Protein AF-A0A5C0DNY7-F1 (afdb_monomer_lite)

Foldseek 3Di:
DQADLVRHGDVVLLVVLLVLVLVVVCVVPVPDRPQFLAPHPVLSSVLCVLLVSPNVSSVQLVVQLVVQDPDDNRYPVSSVVSLVVVLVVVVVQDDLVCLLVLLVCQVPQDDDPDPSVVSCVVVQQKDKDWDADPVRDIDIGMHGRNSPVPDVSSVVSNCVVCVPD

Radius of gyration: 16.73 Å; chains: 1; bounding box: 46×34×45 Å

Secondary structure (DSSP, 8-state):
--B-TTS-B-HHHHHHHHHHHHHHHTTT-TT--SGGGBS-HHHHHHHHHHTTT-HHHHHHHHHHHHHT-SSSSB-HHHHHHHHHHHHHHHHHHS-TTTHHHHHHHHHHS---SSHHHHHHHHTTSEEEEEEE-TTS-EEEEEEE-TTGGG-HHHHHHHHHH-TT-

pLDDT: mean 95.54, std 3.51, range [77.81, 98.56]

Sequence (165 aa):
MVKTPENEPFSPGLDKVIEILQKRLKKVDPNKSIVDLFESRSSLEMLCLMSGGHARNLLLLMKEALKYTTSLPITDKTLQRSISELRKTYKDTIYANEWKDLANVHYSKEIVNDQLHRGLLFNRCILEYRYLESEGGSKVWYDIHPLIKGITTFQDAYNQLYPDS

Structure (mmCIF, N/CA/C/O backbone):
data_AF-A0A5C0DNY7-F1
#
_entry.id   AF-A0A5C0DNY7-F1
#
loop_
_atom_site.group_PDB
_atom_site.id
_atom_site.type_symbol
_atom_site.label_atom_id
_atom_site.label_alt_id
_atom_site.label_comp_id
_atom_site.label_asym_id
_atom_site.label_entity_id
_atom_site.label_seq_id
_atom_site.pdbx_PDB_ins_code
_atom_site.Cartn_x
_atom_site.Cartn_y
_atom_site.Cartn_z
_atom_site.occupancy
_atom_site.B_iso_or_equiv
_atom_site.auth_seq_id
_atom_site.auth_comp_id
_atom_site.auth_asym_id
_atom_site.auth_atom_id
_atom_site.pdbx_PDB_model_num
ATOM 1 N N . MET A 1 1 ? 7.903 7.687 4.452 1.00 90.31 1 MET A N 1
ATOM 2 C CA . MET A 1 1 ? 7.680 6.310 3.943 1.00 90.31 1 MET A CA 1
ATOM 3 C C . MET A 1 1 ? 7.194 5.421 5.077 1.00 90.31 1 MET A C 1
ATOM 5 O O . MET A 1 1 ? 7.512 5.747 6.205 1.00 90.31 1 MET A O 1
ATOM 9 N N . VAL A 1 2 ? 6.434 4.355 4.80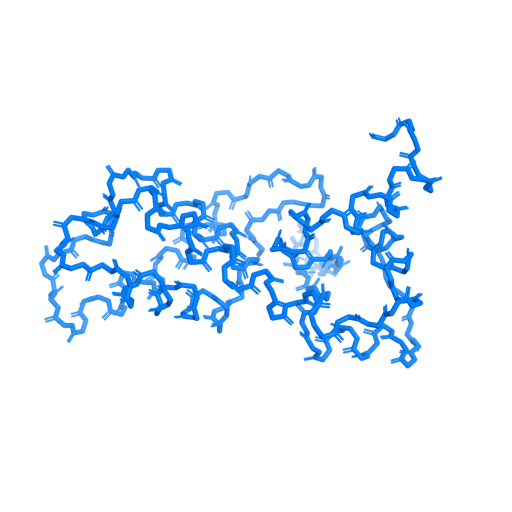9 1.00 94.62 2 VAL A N 1
ATOM 10 C CA . VAL A 1 2 ? 5.995 3.365 5.832 1.00 94.62 2 VAL A CA 1
ATOM 11 C C . VAL A 1 2 ? 6.785 2.055 5.783 1.00 94.62 2 VAL A C 1
ATOM 13 O O . VAL A 1 2 ? 6.556 1.164 6.592 1.00 94.62 2 VAL A O 1
ATOM 16 N N . LYS A 1 3 ? 7.697 1.944 4.819 1.00 94.94 3 LYS A N 1
ATOM 17 C CA . LYS A 1 3 ? 8.599 0.817 4.597 1.00 94.94 3 LYS A CA 1
ATOM 18 C C . LYS A 1 3 ? 9.935 1.326 4.054 1.00 94.94 3 LYS A C 1
ATOM 20 O O . LYS A 1 3 ? 9.960 2.452 3.546 1.00 94.94 3 LYS A O 1
ATOM 25 N N . THR A 1 4 ? 10.989 0.525 4.147 1.00 94.88 4 THR A N 1
ATOM 26 C CA . THR A 1 4 ? 12.312 0.774 3.555 1.00 94.88 4 THR A CA 1
ATOM 27 C C . THR A 1 4 ? 12.386 0.281 2.101 1.00 94.88 4 THR A C 1
ATOM 29 O O . THR A 1 4 ? 11.462 -0.417 1.658 1.00 94.88 4 THR A O 1
ATOM 32 N N . PRO A 1 5 ? 13.436 0.641 1.331 1.00 94.62 5 PRO A N 1
ATOM 33 C CA . PRO A 1 5 ? 13.686 0.051 0.013 1.00 94.62 5 PRO A CA 1
ATOM 34 C C . PRO A 1 5 ? 13.742 -1.481 0.048 1.00 94.62 5 PRO A C 1
ATOM 36 O O . PRO A 1 5 ? 13.235 -2.130 -0.856 1.00 94.62 5 PRO A O 1
ATOM 39 N N . GLU A 1 6 ? 14.214 -2.071 1.143 1.00 94.12 6 GLU A N 1
ATOM 40 C CA . GLU A 1 6 ? 14.277 -3.522 1.371 1.00 94.12 6 GLU A CA 1
ATOM 41 C C . GLU A 1 6 ? 12.896 -4.143 1.651 1.00 94.12 6 GLU A C 1
ATOM 43 O O . GLU A 1 6 ? 12.780 -5.340 1.870 1.00 94.12 6 GLU A O 1
ATOM 48 N N . ASN A 1 7 ? 11.824 -3.344 1.583 1.00 91.75 7 ASN A N 1
ATOM 49 C CA . ASN A 1 7 ? 10.439 -3.697 1.898 1.00 91.75 7 ASN A CA 1
ATOM 50 C C . ASN A 1 7 ? 10.139 -3.941 3.384 1.00 91.75 7 ASN A C 1
ATOM 52 O O . ASN A 1 7 ? 9.012 -4.328 3.701 1.00 91.75 7 ASN A O 1
ATOM 56 N N . GLU A 1 8 ? 11.067 -3.627 4.282 1.00 94.81 8 GLU A N 1
ATOM 57 C CA . GLU A 1 8 ? 10.855 -3.771 5.721 1.00 94.81 8 GLU A CA 1
ATOM 58 C C . GLU A 1 8 ? 9.967 -2.650 6.276 1.00 94.81 8 GLU A C 1
ATOM 60 O O . GLU A 1 8 ? 10.111 -1.496 5.858 1.00 94.81 8 GLU A O 1
ATOM 65 N N . PRO A 1 9 ? 9.040 -2.925 7.212 1.00 95.25 9 PRO A N 1
ATOM 66 C CA . PRO A 1 9 ? 8.253 -1.891 7.876 1.00 95.25 9 PRO A CA 1
ATOM 67 C C . PRO A 1 9 ? 9.127 -0.806 8.522 1.00 95.25 9 PRO A C 1
ATOM 69 O O . PRO A 1 9 ? 10.105 -1.090 9.206 1.00 95.25 9 PRO A O 1
ATOM 72 N N . PHE A 1 10 ? 8.741 0.460 8.351 1.00 95.50 10 PHE A N 1
ATOM 73 C CA . PHE A 1 10 ? 9.448 1.600 8.936 1.00 95.50 10 PHE A CA 1
ATOM 74 C C . PHE A 1 10 ? 8.587 2.283 10.003 1.00 95.50 10 PHE A C 1
ATOM 76 O O . PHE A 1 10 ? 7.745 3.135 9.692 1.00 95.50 10 PHE A O 1
ATOM 83 N N . SER A 1 11 ? 8.812 1.916 11.269 1.00 95.38 11 SER A N 1
ATOM 84 C CA . SER A 1 11 ? 7.980 2.315 12.415 1.00 95.38 11 SER A CA 1
ATOM 85 C C . SER A 1 11 ? 7.752 3.825 12.551 1.00 95.38 11 SER A C 1
ATOM 87 O O . SER A 1 11 ? 6.590 4.214 12.655 1.00 95.38 11 SER A O 1
ATOM 89 N N . PRO A 1 12 ? 8.768 4.713 12.430 1.00 95.06 12 PRO A N 1
ATOM 90 C CA . PRO A 1 12 ? 8.533 6.158 12.548 1.00 95.06 12 PRO A CA 1
ATOM 91 C C . PRO A 1 12 ? 7.536 6.690 11.510 1.00 95.06 12 PRO A C 1
ATOM 93 O O . PRO A 1 12 ? 6.762 7.613 11.767 1.00 95.06 12 PRO A O 1
ATOM 96 N N . GLY A 1 13 ? 7.543 6.098 10.315 1.00 95.06 13 GLY A N 1
ATOM 97 C CA . GLY A 1 13 ? 6.588 6.417 9.267 1.00 95.06 13 GLY A CA 1
ATOM 98 C C . GLY A 1 13 ? 5.193 5.870 9.536 1.00 95.06 13 GLY A C 1
ATOM 99 O O . GLY A 1 13 ? 4.210 6.577 9.306 1.00 95.06 13 GLY A O 1
ATOM 100 N N . LEU A 1 14 ? 5.099 4.635 10.032 1.00 96.69 14 LEU A N 1
ATOM 101 C CA . LEU A 1 14 ? 3.830 4.024 10.427 1.00 96.69 14 LEU A CA 1
ATOM 102 C C . LEU A 1 14 ? 3.149 4.819 11.540 1.00 96.69 14 LEU A C 1
ATOM 104 O O . LEU A 1 14 ? 1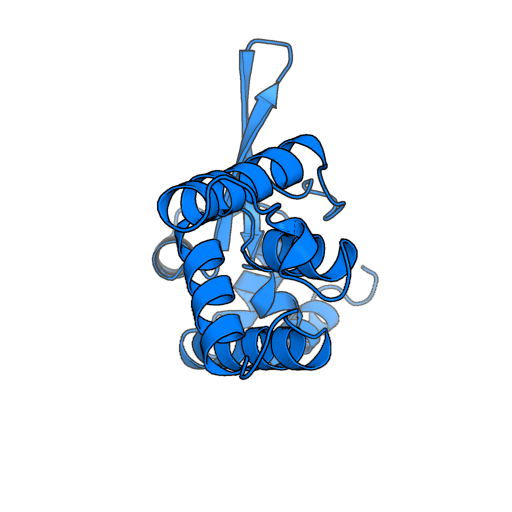.973 5.150 11.398 1.00 96.69 14 LEU A O 1
ATOM 108 N N . ASP A 1 15 ? 3.893 5.226 12.568 1.00 97.06 15 ASP A N 1
ATOM 109 C CA . ASP A 1 15 ? 3.375 6.039 13.670 1.00 97.06 15 ASP A CA 1
ATOM 110 C C . ASP A 1 15 ? 2.755 7.345 13.157 1.00 97.06 15 ASP A C 1
ATOM 112 O O . ASP A 1 15 ? 1.659 7.732 13.567 1.00 97.06 15 ASP A O 1
ATOM 116 N N . LYS A 1 16 ? 3.401 8.001 12.183 1.00 96.94 16 LYS A N 1
ATOM 117 C CA . LYS A 1 16 ? 2.867 9.221 11.557 1.00 96.94 16 LYS A CA 1
ATOM 118 C C . LYS A 1 16 ? 1.604 8.971 10.741 1.00 96.94 16 LYS A C 1
ATOM 120 O O . LYS A 1 16 ? 0.707 9.813 10.731 1.00 96.94 16 LYS A O 1
ATOM 125 N N . VAL A 1 17 ? 1.505 7.832 10.064 1.00 97.31 17 VAL A N 1
ATOM 126 C CA . VAL A 1 17 ? 0.303 7.460 9.306 1.00 97.31 17 VAL A CA 1
ATOM 127 C C . VAL A 1 17 ? -0.853 7.105 10.248 1.00 97.31 17 VAL A C 1
ATOM 129 O O . VAL A 1 17 ? -1.981 7.546 10.018 1.00 97.31 17 VAL A O 1
ATOM 132 N N . ILE A 1 18 ? -0.579 6.404 11.349 1.00 97.88 18 ILE A N 1
ATOM 133 C CA . ILE A 1 18 ? -1.543 6.141 12.426 1.00 97.88 18 ILE A CA 1
ATOM 134 C C . ILE A 1 18 ? -2.024 7.461 13.051 1.00 97.88 18 ILE A C 1
ATOM 136 O O . ILE A 1 18 ? -3.226 7.648 13.259 1.00 97.88 18 ILE A O 1
ATOM 140 N N . GLU A 1 19 ? -1.121 8.424 13.265 1.00 97.69 19 GLU A N 1
ATOM 141 C CA . GLU A 1 19 ? -1.444 9.757 13.790 1.00 97.69 19 GLU A CA 1
ATOM 142 C C . GLU A 1 19 ? -2.486 10.489 12.918 1.00 97.69 19 GLU A C 1
ATOM 144 O O . GLU A 1 19 ? -3.363 11.177 13.447 1.00 97.69 19 GLU A O 1
ATOM 149 N N . ILE A 1 20 ? -2.455 10.315 11.589 1.00 97.44 20 ILE A N 1
ATOM 150 C CA . ILE A 1 20 ? -3.457 10.895 10.674 1.00 97.44 20 ILE A CA 1
ATOM 151 C C . ILE A 1 20 ? -4.856 10.350 10.982 1.00 97.44 20 ILE A C 1
ATOM 153 O O . ILE A 1 20 ? -5.817 11.125 11.063 1.00 97.44 20 ILE A O 1
ATOM 157 N N . LEU A 1 21 ? -4.987 9.032 11.153 1.00 97.50 21 LEU A N 1
ATOM 158 C CA . LEU A 1 21 ? -6.262 8.398 11.488 1.00 97.50 21 LEU A CA 1
ATOM 159 C C . LEU A 1 21 ? -6.730 8.807 12.887 1.00 97.50 21 LEU A C 1
ATOM 161 O O . LEU A 1 21 ? -7.887 9.195 13.049 1.00 97.50 21 LEU A O 1
ATOM 165 N N . GLN A 1 22 ? -5.823 8.834 13.866 1.00 97.88 22 GLN A N 1
ATOM 166 C CA . GLN A 1 22 ? -6.122 9.301 15.220 1.00 97.88 22 GLN A CA 1
ATOM 167 C C . GLN A 1 22 ? -6.636 10.747 15.228 1.00 97.88 22 GLN A C 1
ATOM 169 O O . GLN A 1 22 ? -7.630 11.045 15.891 1.00 97.88 22 GLN A O 1
ATOM 174 N N . LYS A 1 23 ? -6.000 11.658 14.479 1.00 97.00 23 LYS A N 1
ATOM 175 C CA . LYS A 1 23 ? -6.448 13.056 14.357 1.00 97.00 23 LYS A CA 1
ATOM 176 C C . LYS A 1 23 ? -7.827 13.170 13.719 1.00 97.00 23 LYS A C 1
ATOM 178 O O . LYS A 1 23 ? -8.582 14.068 14.079 1.00 97.00 23 LYS A O 1
ATOM 183 N N . ARG A 1 24 ? -8.171 12.286 12.779 1.00 95.31 24 ARG A N 1
ATOM 184 C CA . ARG A 1 24 ? -9.517 12.236 12.191 1.00 95.31 24 ARG A CA 1
ATOM 185 C C . ARG A 1 24 ? -10.550 11.707 13.175 1.00 95.31 24 ARG A C 1
ATOM 187 O O . ARG A 1 24 ? -11.602 12.324 13.292 1.00 95.31 24 ARG A O 1
ATOM 194 N N . LEU A 1 25 ? -10.233 10.635 13.898 1.00 96.25 25 LEU A N 1
ATOM 195 C CA . LEU A 1 25 ? -11.109 10.074 14.923 1.00 96.25 25 LEU A CA 1
ATOM 196 C C . LEU A 1 25 ? -11.420 11.100 16.014 1.00 96.25 25 LEU A C 1
ATOM 198 O O . LEU A 1 25 ? -12.584 11.291 16.339 1.00 96.25 25 LEU A O 1
ATOM 202 N N . LYS A 1 26 ? -10.413 11.850 16.480 1.00 97.12 26 LYS A N 1
ATOM 203 C CA . LYS A 1 26 ? -10.589 12.890 17.509 1.00 97.12 26 LYS A CA 1
ATOM 204 C C . LYS A 1 26 ? -11.568 14.005 17.130 1.00 97.12 26 LYS A C 1
ATOM 206 O O . LYS A 1 26 ? -12.058 14.689 18.019 1.00 97.12 26 LYS A O 1
ATOM 211 N N . LYS A 1 27 ? -11.862 14.204 15.838 1.00 96.25 27 LYS A N 1
ATOM 212 C CA . LYS A 1 27 ? -12.900 15.155 15.394 1.00 96.25 27 LYS A CA 1
ATOM 213 C C . LYS A 1 27 ? -14.324 14.648 15.631 1.00 96.25 27 LYS A C 1
ATOM 215 O O . LYS A 1 27 ? -15.252 15.443 15.574 1.00 96.25 27 LYS A O 1
ATOM 220 N N . VAL A 1 28 ? -14.484 13.342 15.823 1.00 94.19 28 VAL A N 1
ATOM 221 C CA . VAL A 1 28 ? -15.771 12.667 16.025 1.00 94.19 28 VAL A CA 1
ATOM 222 C C . VAL A 1 28 ? -15.904 12.212 17.475 1.00 94.19 28 VAL A C 1
ATOM 224 O O . VAL A 1 28 ? -16.938 12.434 18.091 1.00 94.19 28 VAL A O 1
ATOM 227 N N . ASP A 1 29 ? -14.851 11.607 18.023 1.00 95.62 29 ASP A N 1
ATOM 228 C CA . ASP A 1 29 ? -14.793 11.117 19.396 1.00 95.62 29 ASP A CA 1
ATOM 229 C C . ASP A 1 29 ? -13.383 11.374 19.971 1.00 95.62 29 ASP A C 1
ATOM 231 O O . ASP A 1 29 ? -12.431 10.664 19.624 1.00 95.62 29 ASP A O 1
ATOM 235 N N . PRO A 1 30 ? -13.200 12.420 20.801 1.00 94.56 30 PRO A N 1
ATOM 236 C CA . PRO A 1 30 ? -11.884 12.823 21.297 1.00 94.56 30 PRO A CA 1
ATOM 237 C C . PRO A 1 30 ? -11.278 11.836 22.302 1.00 94.56 30 PRO A C 1
ATOM 239 O O . PRO A 1 30 ? -10.062 11.865 22.501 1.00 94.56 30 PRO A O 1
ATOM 242 N N . ASN A 1 31 ? -12.097 10.967 22.903 1.00 95.75 31 ASN A N 1
ATOM 243 C CA . ASN A 1 31 ? -11.684 10.056 23.969 1.00 95.75 31 ASN A CA 1
ATOM 244 C C . ASN A 1 31 ? -11.278 8.668 23.453 1.00 95.75 31 ASN A C 1
ATOM 246 O O . ASN A 1 31 ? -10.758 7.868 24.227 1.00 95.75 31 ASN A O 1
ATOM 250 N N . LYS A 1 32 ? -11.491 8.371 22.164 1.00 94.81 32 LYS A N 1
ATOM 251 C CA . LYS A 1 32 ? -11.143 7.070 21.577 1.00 94.81 32 LYS A CA 1
ATOM 252 C C . LYS A 1 32 ? -9.743 7.028 20.981 1.00 94.81 32 LYS A C 1
ATOM 254 O O . LYS A 1 32 ? -9.296 7.956 20.294 1.00 94.81 32 LYS A O 1
ATOM 259 N N . SER A 1 33 ? -9.085 5.887 21.170 1.00 96.75 33 SER A N 1
ATOM 260 C CA . SER A 1 33 ? -7.886 5.531 20.422 1.00 96.75 33 SER A CA 1
ATOM 261 C C . SER A 1 33 ? -8.266 4.943 19.069 1.00 96.75 33 SER A C 1
ATOM 263 O O . SER A 1 33 ? -9.232 4.193 18.942 1.00 96.75 33 SER A O 1
ATOM 265 N N . ILE A 1 34 ? -7.479 5.253 18.041 1.00 97.25 34 ILE A N 1
ATOM 266 C CA . ILE A 1 34 ? -7.617 4.612 16.733 1.00 97.25 34 ILE A CA 1
ATOM 267 C C . ILE A 1 34 ? -7.362 3.105 16.812 1.00 97.25 34 ILE A C 1
ATOM 269 O O . ILE A 1 34 ? -7.962 2.360 16.048 1.00 97.25 34 ILE A O 1
ATOM 273 N N . VAL A 1 35 ? -6.519 2.661 17.747 1.00 96.56 35 VAL A N 1
ATOM 274 C CA . VAL A 1 35 ? -6.208 1.239 17.954 1.00 96.56 35 VAL A CA 1
ATOM 275 C C . VAL A 1 35 ? -7.464 0.460 18.350 1.00 96.56 35 VAL A C 1
ATOM 277 O O . VAL A 1 35 ? -7.684 -0.624 17.825 1.00 96.56 35 VAL A O 1
ATOM 280 N N . ASP A 1 36 ? -8.338 1.054 19.168 1.00 95.75 36 ASP A N 1
ATOM 281 C CA . ASP A 1 36 ? -9.565 0.414 19.667 1.00 95.75 36 ASP A CA 1
ATOM 282 C C . ASP A 1 36 ? -10.634 0.232 18.573 1.00 95.75 36 ASP A C 1
ATOM 284 O O . ASP A 1 36 ? -11.643 -0.442 18.778 1.00 95.75 36 ASP A O 1
ATOM 288 N N . LEU A 1 37 ? -10.443 0.847 17.397 1.00 96.62 37 LEU A N 1
ATOM 289 C CA . LEU A 1 37 ? -11.310 0.629 16.240 1.00 96.62 37 LEU A CA 1
ATOM 290 C C . LEU A 1 37 ? -10.967 -0.646 15.469 1.00 96.62 37 LEU A C 1
ATOM 292 O O . LEU A 1 37 ? -11.701 -0.976 14.542 1.00 96.62 37 LEU A O 1
ATOM 296 N N . PHE A 1 38 ? -9.887 -1.344 15.811 1.00 98.06 38 PHE A N 1
ATOM 297 C CA . PHE A 1 38 ? -9.426 -2.548 15.126 1.00 98.06 38 PHE A CA 1
ATOM 298 C C . PHE A 1 38 ? -9.374 -3.727 16.093 1.00 98.06 38 PHE A C 1
ATOM 300 O O . PHE A 1 38 ? -9.135 -3.557 17.283 1.00 98.06 38 PHE A O 1
ATOM 307 N N . GLU A 1 39 ? -9.606 -4.933 15.572 1.00 96.94 39 GLU A N 1
ATOM 308 C CA . GLU A 1 39 ? -9.548 -6.178 16.353 1.00 96.94 39 GLU A CA 1
ATOM 309 C C . GLU A 1 39 ? -8.154 -6.412 16.944 1.00 96.94 39 GLU A C 1
ATOM 311 O O . GLU A 1 39 ? -8.006 -6.947 18.041 1.00 96.94 39 GLU A O 1
ATOM 316 N N . SER A 1 40 ? -7.124 -5.950 16.237 1.00 96.62 40 SER A N 1
ATOM 317 C CA . SER A 1 40 ? -5.739 -6.019 16.671 1.00 96.62 40 SER A CA 1
ATOM 318 C C . SER A 1 40 ? -4.954 -4.791 16.213 1.00 96.62 40 SER A C 1
ATOM 320 O O . SER A 1 40 ? -5.238 -4.180 15.176 1.00 96.62 40 SER A O 1
ATOM 322 N N . ARG A 1 41 ? -3.893 -4.454 16.958 1.00 95.69 41 ARG A N 1
ATOM 323 C CA . ARG A 1 41 ? -2.921 -3.434 16.535 1.00 95.69 41 ARG A CA 1
ATOM 324 C C . ARG A 1 41 ? -2.281 -3.790 15.189 1.00 95.69 41 ARG A C 1
ATOM 326 O O . ARG A 1 41 ? -2.100 -2.907 14.355 1.00 95.69 41 ARG A O 1
ATOM 333 N N . SER A 1 42 ? -2.012 -5.073 14.952 1.00 96.12 42 SER A N 1
ATOM 334 C CA . SER A 1 42 ? -1.485 -5.566 13.677 1.00 96.12 42 SER A CA 1
ATOM 335 C C . SER A 1 42 ? -2.438 -5.306 12.510 1.00 96.12 42 SER A C 1
ATOM 337 O O . SER A 1 42 ? -1.974 -5.017 11.412 1.00 96.12 42 SER A O 1
ATOM 339 N N . SER A 1 43 ? -3.757 -5.326 12.727 1.00 96.88 43 SER A N 1
ATOM 340 C CA . SER A 1 43 ? -4.735 -4.953 11.697 1.00 96.88 43 SER A CA 1
ATOM 341 C C . SER A 1 43 ? -4.661 -3.472 11.317 1.00 96.88 43 SER A C 1
ATOM 343 O O . SER A 1 43 ? -4.665 -3.124 10.133 1.00 96.88 43 SER A O 1
ATOM 345 N N . LEU A 1 44 ? -4.515 -2.582 12.302 1.00 97.75 44 LEU A N 1
ATOM 346 C CA . LEU A 1 44 ? -4.270 -1.161 12.039 1.00 97.75 44 LEU A CA 1
ATOM 347 C C . LEU A 1 44 ? -2.956 -0.957 11.265 1.00 97.75 44 LEU A C 1
ATOM 349 O O . LEU A 1 44 ? -2.933 -0.251 10.255 1.00 97.75 44 LEU A O 1
ATOM 353 N N . GLU A 1 45 ? -1.873 -1.595 11.708 1.00 97.12 45 GLU A N 1
ATOM 354 C CA . GLU A 1 45 ? -0.563 -1.509 11.053 1.00 97.12 45 GLU A CA 1
ATOM 355 C C . GLU A 1 45 ? -0.611 -2.056 9.620 1.00 97.12 45 GLU A C 1
ATOM 357 O O . GLU A 1 45 ? -0.102 -1.409 8.703 1.00 97.12 45 GLU A O 1
ATOM 362 N N . MET A 1 46 ? -1.310 -3.172 9.391 1.00 97.06 46 MET A N 1
ATOM 363 C CA . MET A 1 46 ? -1.549 -3.733 8.061 1.00 97.06 46 MET A CA 1
ATOM 364 C C . MET A 1 46 ? -2.299 -2.743 7.162 1.00 97.06 46 MET A C 1
ATOM 366 O O . MET A 1 46 ? -1.887 -2.522 6.023 1.00 97.06 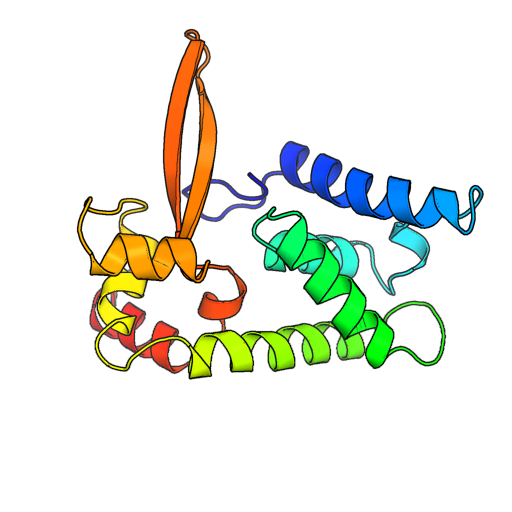46 MET A O 1
ATOM 370 N N . LEU A 1 47 ? -3.359 -2.091 7.652 1.00 97.56 47 LEU A N 1
ATOM 371 C CA . LEU A 1 47 ? -4.067 -1.056 6.890 1.00 97.56 47 LEU A CA 1
ATOM 372 C C . LEU A 1 47 ? -3.129 0.105 6.511 1.00 97.56 47 LEU A C 1
ATOM 374 O O . LEU A 1 47 ? -3.138 0.575 5.368 1.00 97.56 47 LEU A O 1
ATOM 378 N N . CYS A 1 48 ? -2.290 0.555 7.448 1.00 97.69 48 CYS A N 1
ATOM 379 C CA . CYS A 1 48 ? -1.309 1.610 7.207 1.00 97.69 48 CYS A CA 1
ATOM 380 C C . CYS A 1 48 ? -0.243 1.186 6.188 1.00 97.69 48 CYS A C 1
ATOM 382 O O . CYS A 1 48 ? 0.054 1.958 5.272 1.00 97.69 48 CYS A O 1
ATOM 384 N N . LEU A 1 49 ? 0.278 -0.038 6.277 1.00 97.56 49 LEU A N 1
ATOM 385 C CA . LEU A 1 49 ? 1.208 -0.605 5.301 1.00 97.56 49 LEU A CA 1
ATOM 386 C C . LEU A 1 49 ? 0.566 -0.705 3.915 1.00 97.56 49 LEU A C 1
ATOM 388 O O . LEU A 1 49 ? 1.158 -0.257 2.935 1.00 97.56 49 LEU A O 1
ATOM 392 N N . MET A 1 50 ? -0.671 -1.203 3.825 1.00 97.69 50 MET A N 1
ATOM 393 C CA . MET A 1 50 ? -1.395 -1.357 2.558 1.00 97.69 50 MET A CA 1
ATOM 394 C C . MET A 1 50 ? -1.708 -0.028 1.868 1.00 97.69 50 MET A C 1
ATOM 396 O O . MET A 1 50 ? -1.846 0.010 0.646 1.00 97.69 50 MET A O 1
ATOM 400 N N . SER A 1 51 ? -1.750 1.077 2.616 1.00 97.25 51 SER A N 1
ATOM 401 C CA . SER A 1 51 ? -1.880 2.421 2.041 1.00 97.25 51 SER A CA 1
ATOM 402 C C . SER A 1 51 ? -0.631 2.904 1.297 1.00 97.25 51 SER A C 1
ATOM 404 O O . SER A 1 51 ? -0.665 3.954 0.649 1.00 97.25 51 SER A O 1
ATOM 406 N N . GLY A 1 52 ? 0.499 2.208 1.466 1.00 96.75 52 GLY A N 1
ATOM 407 C CA . GLY A 1 52 ? 1.805 2.646 0.988 1.00 96.75 52 GLY A CA 1
ATOM 408 C C . GLY A 1 52 ? 2.295 3.935 1.646 1.00 96.75 52 GLY A C 1
ATOM 409 O O . GLY A 1 52 ? 3.230 4.544 1.142 1.00 96.75 52 GLY A O 1
ATOM 410 N N . GLY A 1 53 ? 1.674 4.370 2.748 1.00 95.69 53 GLY A N 1
ATOM 411 C CA . GLY A 1 53 ? 1.942 5.650 3.403 1.00 95.69 53 GLY A CA 1
ATOM 412 C C . GLY A 1 53 ? 1.288 6.852 2.721 1.00 95.69 53 GLY A C 1
ATOM 413 O O . GLY A 1 53 ? 1.526 7.990 3.122 1.00 95.69 53 GLY A O 1
ATOM 414 N N . HIS A 1 54 ? 0.455 6.627 1.703 1.00 95.00 54 HIS A N 1
ATOM 415 C CA . HIS A 1 54 ? -0.213 7.696 0.978 1.00 95.00 54 HIS A CA 1
ATOM 416 C C . HIS A 1 54 ? -1.548 8.055 1.646 1.00 95.00 54 HIS A C 1
ATOM 418 O O . HIS A 1 54 ? -2.504 7.280 1.603 1.00 95.00 54 HIS A O 1
ATOM 424 N N . ALA A 1 55 ? -1.674 9.277 2.178 1.00 93.81 55 ALA A N 1
ATOM 425 C CA . ALA A 1 55 ? -2.849 9.713 2.947 1.00 93.81 55 ALA A CA 1
ATOM 426 C C . ALA A 1 55 ? -4.194 9.507 2.219 1.00 93.81 55 ALA A C 1
ATOM 428 O O . ALA A 1 55 ? -5.174 9.100 2.833 1.00 93.81 55 ALA A O 1
ATOM 429 N N . ARG A 1 56 ? -4.263 9.730 0.898 1.00 92.81 56 ARG A N 1
ATOM 430 C CA . ARG A 1 56 ? -5.483 9.430 0.119 1.00 92.81 56 ARG A CA 1
ATOM 431 C C . ARG A 1 56 ? -5.844 7.938 0.139 1.00 92.81 56 ARG A C 1
ATOM 433 O O . ARG A 1 56 ? -6.998 7.620 0.397 1.00 92.81 56 ARG A O 1
ATOM 440 N N . ASN A 1 57 ? -4.881 7.044 -0.096 1.00 94.69 57 ASN A N 1
ATOM 441 C CA . ASN A 1 57 ? -5.123 5.599 -0.128 1.00 94.69 57 ASN A CA 1
ATOM 442 C C . ASN A 1 57 ? -5.423 5.059 1.270 1.00 94.69 57 ASN A C 1
ATOM 444 O O . ASN A 1 57 ? -6.294 4.212 1.412 1.00 94.69 57 ASN A O 1
ATOM 448 N N . LEU A 1 58 ? -4.799 5.627 2.307 1.00 97.25 58 LEU A N 1
ATOM 449 C CA . LEU A 1 58 ? -5.112 5.336 3.707 1.00 97.25 58 LEU A CA 1
ATOM 450 C C . LEU A 1 58 ? -6.598 5.555 4.009 1.00 97.25 58 LEU A C 1
ATOM 452 O O . LEU A 1 58 ? -7.260 4.707 4.598 1.00 97.25 58 LEU A O 1
ATOM 456 N N . LEU A 1 59 ? -7.136 6.695 3.580 1.00 95.94 59 LEU A N 1
ATOM 457 C CA . LEU A 1 59 ? -8.531 7.047 3.832 1.00 95.94 59 LEU A CA 1
ATOM 458 C C . LEU A 1 59 ? -9.502 6.260 2.957 1.00 95.94 59 LEU A C 1
ATOM 460 O O . LEU A 1 59 ? -10.613 5.988 3.401 1.00 95.94 59 LEU A O 1
ATOM 464 N N . LEU A 1 60 ? -9.091 5.885 1.743 1.00 95.00 60 LEU A N 1
ATOM 465 C CA . LEU A 1 60 ? -9.858 4.973 0.895 1.00 95.00 60 LEU A CA 1
ATOM 466 C C . LEU A 1 60 ? -9.940 3.576 1.524 1.00 95.00 60 LEU A C 1
ATOM 468 O O . LEU A 1 60 ? -11.040 3.046 1.637 1.00 95.00 60 LEU A O 1
ATOM 472 N N . LEU A 1 61 ? -8.821 3.029 2.011 1.00 96.06 61 LEU A N 1
ATOM 473 C CA . LEU A 1 61 ? -8.775 1.755 2.740 1.00 96.06 61 LEU A CA 1
ATOM 474 C C . LEU A 1 61 ? -9.640 1.790 3.999 1.00 96.06 61 LEU A C 1
ATOM 476 O O . LEU A 1 61 ? -10.449 0.891 4.210 1.00 96.06 61 LEU A O 1
ATOM 480 N N . MET A 1 62 ? -9.525 2.851 4.803 1.00 96.75 62 MET A N 1
ATOM 481 C CA . MET A 1 62 ? -10.348 3.015 6.002 1.00 96.75 62 MET A CA 1
ATOM 482 C C . MET A 1 62 ? -11.839 3.099 5.655 1.00 96.75 62 MET A C 1
ATOM 484 O O . MET A 1 62 ? -12.661 2.443 6.288 1.00 96.75 62 MET A O 1
ATOM 488 N N . LYS A 1 63 ? -12.202 3.873 4.623 1.00 95.81 63 LYS A N 1
ATOM 489 C CA . LYS A 1 63 ? -13.589 3.975 4.151 1.00 95.81 63 LYS A CA 1
ATOM 490 C C . LYS A 1 63 ? -14.123 2.618 3.685 1.00 95.81 63 LYS A C 1
ATOM 492 O O . LYS A 1 63 ? -15.247 2.268 4.035 1.00 95.81 63 LYS A O 1
ATOM 497 N N . GLU A 1 64 ? -13.336 1.864 2.922 1.00 96.19 64 GLU A N 1
ATOM 498 C CA . GLU A 1 64 ? -13.745 0.549 2.424 1.00 96.19 64 GLU A CA 1
ATOM 499 C C . GLU A 1 64 ? -13.861 -0.476 3.565 1.00 96.19 64 GLU A C 1
ATOM 501 O O . GLU A 1 64 ? -14.795 -1.270 3.574 1.00 96.19 64 GLU A O 1
ATOM 506 N N . ALA A 1 65 ? -12.989 -0.427 4.578 1.00 96.44 65 ALA A N 1
ATOM 507 C CA . ALA A 1 65 ? -13.122 -1.260 5.777 1.00 96.44 65 ALA A CA 1
ATOM 508 C C . ALA A 1 65 ? -14.409 -0.936 6.558 1.00 96.44 65 ALA A C 1
ATOM 510 O O . ALA A 1 65 ? -15.170 -1.836 6.920 1.00 96.44 65 ALA A O 1
ATOM 511 N N . LEU A 1 66 ? -14.705 0.352 6.760 1.00 95.38 66 LEU A N 1
ATOM 512 C CA . LEU A 1 66 ? -15.911 0.796 7.464 1.00 95.38 66 LEU A CA 1
ATOM 513 C C . LEU A 1 66 ? -17.203 0.421 6.728 1.00 95.38 66 LEU A C 1
ATOM 515 O O . LEU A 1 66 ? -18.183 0.073 7.374 1.00 95.38 66 LEU A O 1
ATOM 519 N N . LYS A 1 67 ? -17.204 0.423 5.390 1.00 95.69 67 LYS A N 1
ATOM 520 C CA . LYS A 1 67 ? -18.356 0.007 4.567 1.00 95.69 67 LYS A CA 1
ATOM 521 C C . LYS A 1 67 ? -18.849 -1.408 4.897 1.00 95.69 67 LYS A C 1
ATOM 523 O O . LYS A 1 67 ? -20.042 -1.675 4.800 1.00 95.69 67 LYS A O 1
ATOM 528 N N . TYR A 1 68 ? -17.941 -2.305 5.272 1.00 91.50 68 TYR A N 1
ATOM 529 C CA . TYR A 1 68 ? -18.248 -3.693 5.629 1.00 91.50 68 TYR A CA 1
ATOM 530 C C . TYR A 1 68 ? -18.289 -3.934 7.145 1.00 91.50 68 TYR A C 1
ATOM 532 O O . TYR A 1 68 ? -18.443 -5.075 7.578 1.00 91.50 68 TYR A O 1
ATOM 540 N N . THR A 1 69 ? -18.134 -2.886 7.956 1.00 95.31 69 THR A N 1
ATOM 541 C CA . THR A 1 69 ? -18.141 -2.975 9.418 1.00 95.31 69 THR A CA 1
ATOM 542 C C . THR A 1 69 ? -19.529 -2.622 9.943 1.00 95.31 69 THR A C 1
ATOM 544 O O . THR A 1 69 ? -19.953 -1.474 9.858 1.00 95.31 69 THR A O 1
ATOM 547 N N . THR A 1 70 ? -20.242 -3.603 10.501 1.00 91.81 70 THR A N 1
ATOM 548 C CA . THR A 1 70 ? -21.560 -3.378 11.128 1.00 91.81 70 THR A CA 1
ATOM 549 C C . THR A 1 70 ? -21.431 -2.857 12.559 1.00 91.81 70 THR A C 1
ATOM 551 O O . THR A 1 70 ? -22.193 -1.993 12.980 1.00 91.81 70 THR A O 1
ATOM 554 N N . SER A 1 71 ? -20.443 -3.358 13.297 1.00 94.31 71 SER A N 1
ATOM 555 C CA . SER A 1 71 ? -20.102 -2.936 14.653 1.00 94.31 71 SER A CA 1
ATOM 556 C C . SER A 1 71 ? -18.590 -2.941 14.814 1.00 94.31 71 SER A C 1
ATOM 558 O O . SER A 1 71 ? -17.909 -3.768 14.210 1.00 94.31 71 SER A O 1
ATOM 560 N N . LEU A 1 72 ? -18.071 -2.026 15.627 1.00 94.75 72 LEU A N 1
ATOM 561 C CA . LEU A 1 72 ? -16.658 -2.011 15.991 1.00 94.75 72 LEU A CA 1
ATOM 562 C C . LEU A 1 72 ? -16.345 -3.138 16.992 1.00 94.75 72 LEU A C 1
ATOM 564 O O . LEU A 1 72 ? -17.230 -3.493 17.775 1.00 94.75 72 LEU A O 1
ATOM 568 N N . PRO A 1 73 ? -15.105 -3.657 17.006 1.00 97.06 73 PRO A N 1
ATOM 569 C CA . PRO A 1 73 ? -13.965 -3.255 16.170 1.00 97.06 73 PRO A CA 1
ATOM 570 C C . PRO A 1 73 ? -14.033 -3.767 14.716 1.00 97.06 73 PRO A C 1
ATOM 572 O O . PRO A 1 73 ? -14.759 -4.704 14.394 1.00 97.06 73 PRO A O 1
ATOM 575 N N . ILE A 1 74 ? -13.252 -3.151 13.822 1.00 98.06 74 ILE A N 1
ATOM 576 C CA . ILE A 1 74 ? -13.000 -3.649 12.465 1.00 98.06 74 ILE A CA 1
ATOM 577 C C . ILE A 1 74 ? -12.243 -4.971 12.589 1.00 98.06 74 ILE A C 1
ATOM 579 O O . ILE A 1 74 ? -11.096 -4.992 13.038 1.00 98.06 74 ILE A O 1
ATOM 583 N N . THR A 1 75 ? -12.892 -6.056 12.173 1.00 97.38 75 THR A N 1
ATOM 584 C CA . THR A 1 75 ? -12.297 -7.398 12.206 1.00 97.38 75 THR A CA 1
ATOM 585 C C . THR A 1 75 ? -11.226 -7.578 11.136 1.00 97.38 75 THR A C 1
ATOM 587 O O . THR A 1 75 ? -11.292 -6.963 10.063 1.00 97.38 75 THR A O 1
ATOM 590 N N . ASP A 1 76 ? -10.297 -8.498 11.375 1.00 96.56 76 ASP A N 1
ATOM 591 C CA . ASP A 1 76 ? -9.269 -8.900 10.416 1.00 96.56 76 ASP A CA 1
ATOM 592 C C . ASP A 1 76 ? -9.909 -9.368 9.098 1.00 96.56 76 ASP A C 1
ATOM 594 O O . ASP A 1 76 ? -9.477 -8.990 8.007 1.00 96.56 76 ASP A O 1
ATOM 598 N N . LYS A 1 77 ? -11.018 -10.116 9.173 1.00 96.00 77 LYS A N 1
ATOM 599 C CA . LYS A 1 77 ? -11.787 -10.560 7.998 1.00 96.00 77 LYS A CA 1
ATOM 600 C C . LYS A 1 77 ? -12.336 -9.381 7.192 1.00 96.00 77 LYS A C 1
ATOM 602 O O . LYS A 1 77 ? -12.271 -9.384 5.960 1.00 96.00 77 LYS A O 1
ATOM 607 N N . THR A 1 78 ? -12.882 -8.378 7.874 1.00 96.38 78 THR A N 1
ATOM 608 C CA . THR A 1 78 ? -13.402 -7.164 7.237 1.00 96.38 78 THR A CA 1
ATOM 609 C C . THR A 1 78 ? -12.287 -6.370 6.559 1.00 96.38 78 THR A C 1
ATOM 611 O O . THR A 1 78 ? -12.464 -5.901 5.432 1.00 96.38 78 THR A O 1
ATOM 614 N N . LEU A 1 79 ? -11.123 -6.271 7.2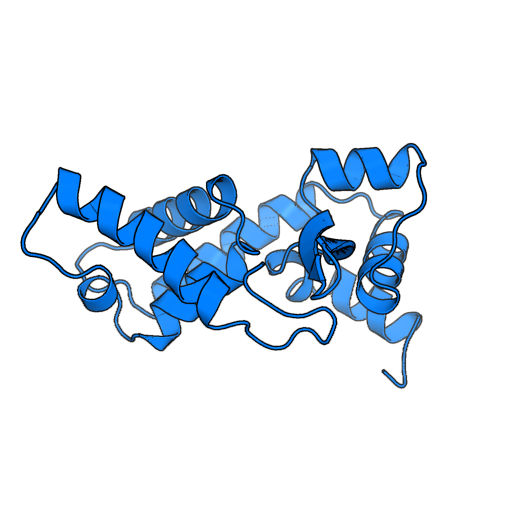02 1.00 97.06 79 LEU A N 1
ATOM 615 C CA . LEU A 1 79 ? -9.946 -5.623 6.634 1.00 97.06 79 LEU A CA 1
ATOM 616 C C . LEU A 1 79 ? -9.408 -6.370 5.402 1.00 97.06 79 LEU A C 1
ATOM 618 O O . LEU A 1 79 ? -9.136 -5.755 4.374 1.00 97.06 79 LEU A O 1
ATOM 622 N N . GLN A 1 80 ? -9.298 -7.699 5.455 1.00 96.25 80 GLN A N 1
ATOM 623 C CA . GLN A 1 80 ? -8.856 -8.490 4.299 1.00 96.25 80 GLN A CA 1
ATOM 624 C C . GLN A 1 80 ? -9.819 -8.364 3.114 1.00 96.25 80 GLN A C 1
ATOM 626 O O . GLN A 1 80 ? -9.388 -8.283 1.958 1.00 96.25 80 GLN A O 1
ATOM 631 N N . ARG A 1 81 ? -11.128 -8.280 3.388 1.00 95.31 81 ARG A N 1
ATOM 632 C CA . ARG A 1 81 ? -12.131 -7.999 2.358 1.00 95.31 81 ARG A CA 1
ATOM 633 C C . ARG A 1 81 ? -11.899 -6.633 1.713 1.00 95.31 81 ARG A C 1
ATOM 635 O O . ARG A 1 81 ? -11.854 -6.561 0.490 1.00 95.31 81 ARG A O 1
ATOM 642 N N . SER A 1 82 ? -11.717 -5.567 2.494 1.00 95.06 82 SER A N 1
ATOM 643 C CA . SER A 1 82 ? -11.521 -4.221 1.934 1.00 95.06 82 SER A CA 1
ATOM 644 C C . SER A 1 82 ? -10.226 -4.095 1.124 1.00 95.06 82 SER A C 1
ATOM 646 O O . SER A 1 82 ? -10.223 -3.474 0.060 1.00 95.06 82 SER A O 1
ATOM 648 N N . ILE A 1 83 ? -9.149 -4.748 1.569 1.00 96.44 83 ILE A N 1
ATOM 649 C CA . ILE A 1 83 ? -7.898 -4.890 0.812 1.00 96.44 83 ILE A CA 1
ATOM 650 C C . ILE A 1 83 ? -8.166 -5.574 -0.534 1.00 96.44 83 ILE A C 1
ATOM 652 O O . ILE A 1 83 ? -7.737 -5.071 -1.571 1.00 96.44 83 ILE A O 1
ATOM 656 N N . SER A 1 84 ? -8.898 -6.691 -0.533 1.00 95.31 84 SER A N 1
ATOM 657 C CA . SER A 1 84 ? -9.201 -7.462 -1.747 1.00 95.31 84 SER A CA 1
ATOM 658 C C . SER A 1 84 ? -10.042 -6.672 -2.755 1.00 95.31 84 SER A C 1
ATOM 660 O O . SER A 1 84 ? -9.739 -6.689 -3.947 1.00 95.31 84 SER A O 1
ATOM 662 N N . GLU A 1 85 ? -11.043 -5.922 -2.293 1.00 94.31 85 GLU A N 1
ATOM 663 C CA . GLU A 1 85 ? -11.857 -5.058 -3.161 1.00 94.31 85 GLU A CA 1
ATOM 664 C C . GLU A 1 85 ? -11.015 -3.954 -3.809 1.00 94.31 85 GLU A C 1
ATOM 666 O O . GLU A 1 85 ? -11.098 -3.720 -5.013 1.00 94.31 85 GLU A O 1
ATOM 671 N N . LEU A 1 86 ? -10.129 -3.309 -3.047 1.00 93.69 86 LEU A N 1
ATOM 672 C CA . LEU A 1 86 ? -9.268 -2.263 -3.600 1.00 93.69 86 LEU A CA 1
ATOM 673 C C . LEU A 1 86 ? -8.178 -2.815 -4.527 1.00 93.69 86 LEU A C 1
ATOM 675 O O . LEU A 1 86 ? -7.776 -2.118 -5.459 1.00 93.69 86 LEU A O 1
ATOM 679 N N . ARG A 1 87 ? -7.728 -4.065 -4.341 1.00 96.19 87 ARG A N 1
ATOM 680 C CA . ARG A 1 87 ? -6.849 -4.746 -5.312 1.00 96.19 87 ARG A CA 1
ATOM 681 C C . ARG A 1 87 ? -7.498 -4.865 -6.682 1.00 96.19 87 ARG A C 1
ATOM 683 O O . ARG A 1 87 ? -6.801 -4.717 -7.683 1.00 96.19 87 ARG A O 1
ATOM 690 N N . LYS A 1 88 ? -8.811 -5.101 -6.736 1.00 95.44 88 LYS A N 1
ATOM 691 C CA . LYS A 1 88 ? -9.541 -5.194 -8.003 1.00 95.44 88 LYS A CA 1
ATOM 692 C C . LYS A 1 88 ? -9.433 -3.898 -8.806 1.00 95.44 88 LYS A C 1
ATOM 694 O O . LYS A 1 88 ? -9.105 -3.955 -9.982 1.00 95.44 88 LYS A O 1
ATOM 699 N N . THR A 1 89 ? -9.573 -2.743 -8.154 1.00 93.31 89 THR A N 1
ATOM 700 C CA . THR A 1 89 ? -9.384 -1.433 -8.801 1.00 93.31 89 THR A CA 1
ATOM 701 C C . THR A 1 89 ? -8.016 -1.314 -9.469 1.00 93.31 89 THR A C 1
ATOM 703 O O . THR A 1 89 ? -7.923 -0.845 -10.599 1.00 93.31 89 THR A O 1
ATOM 706 N N . TYR A 1 90 ? -6.953 -1.762 -8.797 1.00 96.00 90 TYR A N 1
ATOM 707 C CA . TYR A 1 90 ? -5.612 -1.771 -9.383 1.00 96.00 90 TYR A CA 1
ATOM 708 C C . TYR A 1 90 ? -5.503 -2.746 -10.554 1.00 96.00 90 TYR A C 1
ATOM 710 O O . TYR A 1 90 ? -4.995 -2.369 -11.604 1.00 96.00 90 TYR A O 1
ATOM 718 N N . LYS A 1 91 ? -6.026 -3.966 -10.399 1.00 96.25 91 LYS A N 1
ATOM 719 C CA . LYS A 1 91 ? -6.039 -4.972 -11.467 1.00 96.25 91 LYS A CA 1
ATOM 720 C C . LYS A 1 91 ? -6.721 -4.460 -12.739 1.00 96.25 91 LYS A C 1
ATOM 722 O O . LYS A 1 91 ? -6.203 -4.696 -13.820 1.00 96.25 91 LYS A O 1
ATOM 727 N N . ASP A 1 92 ? -7.839 -3.755 -12.594 1.00 95.25 92 ASP A N 1
ATOM 728 C CA . ASP A 1 92 ? -8.621 -3.226 -13.717 1.00 95.25 92 ASP A CA 1
ATOM 729 C C . ASP A 1 92 ? -7.992 -1.954 -14.327 1.00 95.25 92 ASP A C 1
ATOM 731 O O . ASP A 1 92 ? -8.314 -1.585 -15.453 1.00 95.25 92 ASP A O 1
ATOM 735 N N . THR A 1 93 ? -7.098 -1.277 -13.593 1.00 94.81 93 THR A N 1
ATOM 736 C CA . THR A 1 93 ? -6.399 -0.061 -14.051 1.00 94.81 93 THR A CA 1
ATOM 737 C C . THR A 1 93 ? -5.130 -0.375 -14.846 1.00 94.81 93 THR A C 1
ATOM 739 O O . THR A 1 93 ? -4.756 0.406 -15.716 1.00 94.81 93 THR A O 1
ATOM 742 N N . ILE A 1 94 ? -4.450 -1.479 -14.526 1.00 97.62 94 ILE A N 1
ATOM 743 C CA . ILE A 1 94 ? -3.144 -1.837 -15.095 1.00 97.62 94 ILE A CA 1
ATOM 744 C C . ILE A 1 94 ? -3.338 -2.580 -16.419 1.00 97.62 94 ILE A C 1
ATOM 746 O O . ILE A 1 94 ? -4.003 -3.619 -16.472 1.00 97.62 94 ILE A O 1
ATOM 750 N N . TYR A 1 95 ? -2.723 -2.079 -17.489 1.00 96.94 95 TYR A N 1
ATOM 751 C CA . TYR A 1 95 ? -2.768 -2.732 -18.792 1.00 96.94 95 TYR A CA 1
ATOM 752 C C . TYR A 1 95 ? -1.891 -3.988 -18.825 1.00 96.94 95 TYR A C 1
ATOM 754 O O . TYR A 1 95 ? -0.889 -4.114 -18.122 1.00 96.94 95 TYR A O 1
ATOM 762 N N . ALA A 1 96 ? -2.249 -4.939 -19.692 1.00 95.25 96 ALA A N 1
ATOM 763 C CA . ALA A 1 96 ? -1.577 -6.237 -19.775 1.00 95.25 96 ALA A CA 1
ATOM 764 C C . ALA A 1 96 ? -0.059 -6.139 -20.035 1.00 95.25 96 ALA A C 1
ATOM 766 O O . ALA A 1 96 ? 0.700 -6.985 -19.569 1.00 95.25 96 ALA A O 1
ATOM 767 N N . ASN A 1 97 ? 0.389 -5.113 -20.759 1.00 94.31 97 ASN A N 1
ATOM 768 C CA . ASN A 1 97 ? 1.800 -4.886 -21.061 1.00 94.31 97 ASN A CA 1
ATOM 769 C C . ASN A 1 97 ? 2.587 -4.223 -19.916 1.00 94.31 97 ASN A C 1
ATOM 771 O O . ASN A 1 97 ? 3.808 -4.269 -19.956 1.00 94.31 97 ASN A O 1
ATOM 775 N N . GLU A 1 98 ? 1.929 -3.658 -18.899 1.00 97.88 98 GLU A N 1
ATOM 776 C CA . GLU A 1 98 ? 2.580 -2.883 -17.827 1.00 97.88 98 GLU A CA 1
ATOM 777 C C . GLU A 1 98 ? 3.016 -3.742 -16.625 1.00 97.88 98 GLU A C 1
ATOM 779 O O . GLU A 1 98 ? 3.788 -3.293 -15.779 1.00 97.88 98 GLU A O 1
ATOM 784 N N . TRP A 1 99 ? 2.551 -4.994 -16.522 1.00 98.25 99 TRP A N 1
ATOM 785 C CA . TRP A 1 99 ? 2.879 -5.869 -15.384 1.00 98.25 99 TRP A CA 1
ATOM 786 C C . TRP A 1 99 ? 4.379 -6.151 -15.250 1.00 98.25 99 TRP A C 1
ATOM 788 O O . TRP A 1 99 ? 4.886 -6.240 -14.132 1.00 98.25 99 TRP A O 1
ATOM 798 N N . LYS A 1 100 ? 5.093 -6.258 -16.377 1.00 97.88 100 LYS A N 1
ATOM 799 C CA . LYS A 1 100 ? 6.549 -6.458 -16.388 1.00 97.88 100 LYS A CA 1
ATOM 800 C C . LYS A 1 100 ? 7.291 -5.219 -15.893 1.00 97.88 100 LYS A C 1
ATOM 802 O O . LYS A 1 100 ? 8.223 -5.354 -15.110 1.00 97.88 100 LYS A O 1
ATOM 807 N N . ASP A 1 101 ? 6.844 -4.025 -16.276 1.00 98.06 101 ASP A N 1
ATOM 808 C CA . ASP A 1 101 ? 7.421 -2.776 -15.775 1.00 98.06 101 ASP A CA 1
ATOM 809 C C . ASP A 1 101 ? 7.204 -2.631 -14.267 1.00 98.06 101 ASP A C 1
ATOM 811 O O . ASP A 1 101 ? 8.133 -2.305 -13.536 1.00 98.06 101 ASP A O 1
ATOM 815 N N . LEU A 1 102 ? 6.016 -2.974 -13.761 1.00 98.56 102 LEU A N 1
ATOM 816 C CA . LEU A 1 102 ? 5.755 -2.994 -12.318 1.00 98.56 102 LEU A CA 1
ATOM 817 C C . LEU A 1 102 ? 6.674 -3.972 -11.568 1.00 98.56 102 LEU A C 1
ATOM 819 O O . LEU A 1 102 ? 7.142 -3.645 -10.477 1.00 98.56 102 LEU A O 1
ATOM 823 N N . ALA A 1 103 ? 6.957 -5.147 -12.138 1.00 98.44 103 ALA A N 1
ATOM 824 C CA . ALA A 1 103 ? 7.928 -6.087 -11.579 1.00 98.44 103 ALA A CA 1
ATOM 825 C C . ALA A 1 103 ? 9.347 -5.498 -11.560 1.00 98.44 103 ALA A C 1
ATOM 827 O O . ALA A 1 103 ? 10.005 -5.551 -10.521 1.00 98.44 103 ALA A O 1
ATOM 828 N N . ASN A 1 104 ? 9.777 -4.864 -12.654 1.00 98.25 104 ASN A N 1
ATOM 829 C CA . ASN A 1 104 ? 11.079 -4.202 -12.732 1.00 98.25 104 ASN A CA 1
ATOM 830 C C . ASN A 1 104 ? 11.216 -3.092 -11.683 1.00 98.25 104 ASN A C 1
ATOM 832 O O . ASN A 1 104 ? 12.214 -3.051 -10.974 1.00 98.25 104 ASN A O 1
ATOM 836 N N . VAL A 1 105 ? 10.198 -2.238 -11.527 1.00 98.38 105 VAL A N 1
ATOM 837 C CA . VAL A 1 105 ? 10.183 -1.173 -10.509 1.00 98.38 105 VAL A CA 1
ATOM 838 C C . VAL A 1 105 ? 10.206 -1.756 -9.099 1.00 98.38 105 VAL A C 1
ATOM 840 O O . VAL A 1 105 ? 10.894 -1.232 -8.223 1.00 98.38 105 VAL A O 1
ATOM 843 N N . HIS A 1 106 ? 9.471 -2.847 -8.860 1.00 98.25 106 HIS A N 1
ATOM 844 C CA . HIS A 1 106 ? 9.489 -3.516 -7.564 1.00 98.25 106 HIS A CA 1
ATOM 845 C C . HIS A 1 106 ? 10.878 -4.060 -7.216 1.00 98.25 106 HIS A C 1
ATOM 847 O O . HIS A 1 106 ? 11.271 -3.986 -6.053 1.00 98.25 106 HIS A O 1
ATOM 853 N N . TYR A 1 107 ? 11.606 -4.578 -8.203 1.00 97.81 107 TYR A N 1
ATOM 854 C CA . TYR A 1 107 ? 12.951 -5.113 -8.032 1.00 97.81 107 TYR A CA 1
ATOM 855 C C . TYR A 1 107 ? 14.003 -4.004 -7.881 1.00 97.81 107 TYR A C 1
ATOM 857 O O . TYR A 1 107 ? 14.717 -3.957 -6.884 1.00 97.81 107 TYR A O 1
ATOM 865 N N . SER A 1 108 ? 14.072 -3.078 -8.842 1.00 97.19 108 SER A N 1
ATOM 866 C CA . SER A 1 108 ? 15.130 -2.062 -8.924 1.00 97.19 108 SER A CA 1
ATOM 867 C C . SER A 1 108 ? 14.945 -0.897 -7.956 1.00 97.19 108 SER A C 1
ATOM 869 O O . SER A 1 108 ? 15.916 -0.232 -7.610 1.00 97.19 108 SER A O 1
ATOM 871 N N . LYS A 1 109 ? 13.702 -0.631 -7.534 1.00 97.88 109 LYS A N 1
ATOM 872 C CA . LYS A 1 109 ? 13.290 0.578 -6.799 1.00 97.88 109 LYS A CA 1
ATOM 873 C C . LYS A 1 109 ? 13.487 1.883 -7.566 1.00 97.88 109 LYS A C 1
ATOM 875 O O . LYS A 1 109 ? 13.468 2.969 -6.977 1.00 97.88 109 LYS A O 1
ATOM 880 N N . GLU A 1 110 ? 13.620 1.787 -8.880 1.00 97.50 110 GLU A N 1
ATOM 881 C CA . GLU A 1 110 ? 13.879 2.899 -9.784 1.00 97.50 110 GLU A CA 1
ATOM 882 C C . GLU A 1 110 ? 12.826 2.961 -10.891 1.00 97.50 110 GLU A C 1
ATOM 884 O O . GLU A 1 110 ? 12.174 1.970 -11.216 1.00 97.50 110 GLU A O 1
ATOM 889 N N . ILE A 1 111 ? 12.670 4.145 -11.482 1.00 97.00 111 ILE A N 1
ATOM 890 C CA . ILE A 1 111 ? 11.874 4.356 -12.691 1.00 97.00 111 ILE A CA 1
ATOM 891 C C . ILE A 1 111 ? 12.696 5.150 -13.698 1.00 97.00 111 ILE A C 1
ATOM 893 O O . ILE A 1 111 ? 13.546 5.961 -13.323 1.00 97.00 111 ILE A O 1
ATOM 897 N N . VAL A 1 112 ? 12.372 4.996 -14.977 1.00 94.56 112 VAL A N 1
ATOM 898 C CA . VAL A 1 112 ? 12.824 5.924 -16.018 1.00 94.56 112 VAL A CA 1
ATOM 899 C C . VAL A 1 112 ? 11.766 7.001 -16.258 1.00 94.56 112 VAL A C 1
ATOM 901 O O . VAL A 1 112 ? 10.575 6.804 -16.023 1.00 94.56 112 VAL A O 1
ATOM 904 N N . ASN A 1 113 ? 12.191 8.179 -16.714 1.00 93.62 113 ASN A N 1
ATOM 905 C CA . ASN A 1 113 ? 11.298 9.322 -16.922 1.00 93.62 113 ASN A CA 1
ATOM 906 C C . ASN A 1 113 ? 10.565 9.253 -18.275 1.00 93.62 113 ASN A C 1
ATOM 908 O O . ASN A 1 113 ? 10.692 10.158 -19.102 1.00 93.62 113 ASN A O 1
ATOM 912 N N . ASP A 1 114 ? 9.813 8.179 -18.502 1.00 96.88 114 ASP A N 1
ATOM 913 C CA . ASP A 1 114 ? 9.042 7.950 -19.724 1.00 96.88 114 ASP A CA 1
ATOM 914 C C . ASP A 1 114 ? 7.524 8.103 -19.504 1.00 96.88 114 ASP A C 1
ATOM 916 O O . ASP A 1 114 ? 7.036 8.376 -18.403 1.00 96.88 114 ASP A O 1
ATOM 920 N N . GLN A 1 115 ? 6.753 7.979 -20.586 1.00 97.19 115 GLN A N 1
ATOM 921 C CA . GLN A 1 115 ? 5.299 8.126 -20.534 1.00 97.19 115 GLN A CA 1
ATOM 922 C C . GLN A 1 115 ? 4.617 7.013 -19.721 1.00 97.19 115 GLN A C 1
ATOM 924 O O . GLN A 1 115 ? 3.635 7.294 -19.031 1.00 97.19 115 GLN A O 1
ATOM 929 N N . LEU A 1 116 ? 5.138 5.784 -19.778 1.00 97.00 116 LEU A N 1
ATOM 930 C CA . LEU A 1 116 ? 4.578 4.623 -19.089 1.00 97.00 116 LEU A CA 1
ATOM 931 C C . LEU A 1 116 ? 4.684 4.795 -17.569 1.00 97.00 116 LEU A C 1
ATOM 933 O O . LEU A 1 116 ? 3.673 4.782 -16.867 1.00 97.00 116 LEU A O 1
ATOM 937 N N . HIS A 1 117 ? 5.881 5.077 -17.056 1.00 98.00 117 HIS A N 1
ATOM 938 C CA . HIS A 1 117 ? 6.122 5.254 -15.625 1.00 98.00 117 HIS A CA 1
ATOM 939 C C . HIS A 1 117 ? 5.415 6.499 -15.081 1.00 98.00 117 HIS A C 1
ATOM 941 O O . HIS A 1 117 ? 4.871 6.467 -13.975 1.00 98.00 117 HIS A O 1
ATOM 947 N N . ARG A 1 118 ? 5.330 7.582 -15.869 1.00 97.06 118 ARG A N 1
ATOM 948 C CA . ARG A 1 118 ? 4.505 8.752 -15.516 1.00 97.06 118 ARG A CA 1
ATOM 949 C C . ARG A 1 118 ? 3.025 8.393 -15.385 1.00 97.06 118 ARG A C 1
ATOM 951 O O . ARG A 1 118 ? 2.376 8.864 -14.451 1.00 97.06 118 ARG A O 1
ATOM 958 N N . GLY A 1 119 ? 2.496 7.557 -16.280 1.00 97.50 119 GLY A N 1
ATOM 959 C CA . GLY A 1 119 ? 1.129 7.037 -16.197 1.00 97.50 119 GLY A CA 1
ATOM 960 C C . GLY A 1 119 ? 0.907 6.191 -14.940 1.00 97.50 119 GLY A C 1
ATOM 961 O O . GLY A 1 119 ? -0.040 6.429 -14.187 1.00 97.50 119 GLY A O 1
ATOM 962 N N . LEU A 1 120 ? 1.827 5.269 -14.650 1.00 97.81 120 LEU A N 1
ATOM 963 C CA . LEU A 1 120 ? 1.769 4.412 -13.463 1.00 97.81 120 LEU A CA 1
ATOM 964 C C . LEU A 1 120 ? 1.909 5.201 -12.148 1.00 97.81 120 LEU A C 1
ATOM 966 O O . LEU A 1 120 ? 1.241 4.868 -11.167 1.00 97.81 120 LEU A O 1
ATOM 970 N N . LEU A 1 121 ? 2.703 6.276 -12.116 1.00 97.12 121 LEU A N 1
ATOM 971 C CA . LEU A 1 121 ? 2.748 7.228 -10.998 1.00 97.12 121 LEU A CA 1
ATOM 972 C C . LEU A 1 121 ? 1.427 7.990 -10.847 1.00 97.12 121 LEU A C 1
ATOM 974 O O . LEU A 1 121 ? 0.889 8.098 -9.742 1.00 97.12 121 LEU A O 1
ATOM 978 N N . PHE A 1 122 ? 0.879 8.504 -11.952 1.00 95.50 122 PHE A N 1
ATOM 979 C CA . PHE A 1 122 ? -0.370 9.267 -11.953 1.00 95.50 122 PHE A CA 1
ATOM 980 C C . PHE A 1 122 ? -1.544 8.434 -11.415 1.00 95.50 122 PHE A C 1
ATOM 982 O O . PHE A 1 122 ? -2.287 8.885 -10.535 1.00 95.50 122 PHE A O 1
ATOM 989 N N . ASN A 1 123 ? -1.638 7.179 -11.860 1.00 94.75 123 ASN A N 1
ATOM 990 C CA . ASN A 1 123 ? -2.626 6.206 -11.393 1.00 94.75 123 ASN A CA 1
ATOM 991 C C . ASN A 1 123 ? -2.261 5.575 -10.038 1.00 94.75 123 ASN A C 1
ATOM 993 O O . ASN A 1 123 ? -3.014 4.751 -9.519 1.00 94.75 123 ASN A O 1
ATOM 997 N N . ARG A 1 124 ? -1.134 5.976 -9.429 1.00 95.62 124 ARG A N 1
ATOM 998 C CA . ARG A 1 124 ? -0.632 5.496 -8.126 1.00 95.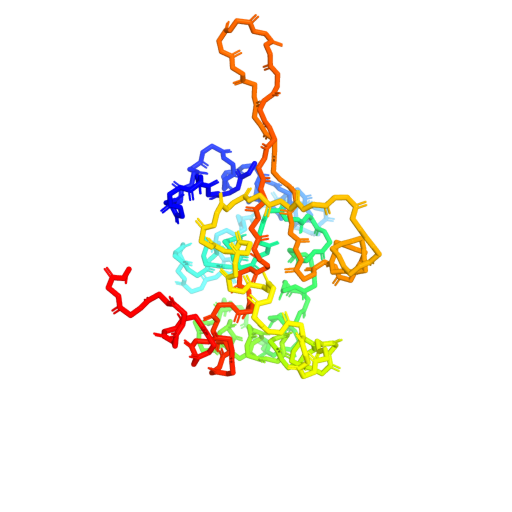62 124 ARG A CA 1
ATOM 999 C C . ARG A 1 124 ? -0.418 3.988 -8.088 1.00 95.62 124 ARG A C 1
ATOM 1001 O O . ARG A 1 124 ? -0.551 3.384 -7.022 1.00 95.62 124 ARG A O 1
ATOM 1008 N N . CYS A 1 125 ? -0.131 3.387 -9.238 1.00 97.56 125 CYS A N 1
ATOM 1009 C CA . CYS A 1 125 ? 0.372 2.024 -9.326 1.00 97.56 125 CYS A CA 1
ATOM 1010 C C . CYS A 1 125 ? 1.832 1.970 -8.865 1.00 97.56 125 CYS A C 1
ATOM 1012 O O . CYS A 1 125 ? 2.233 0.995 -8.239 1.00 97.56 125 CYS A O 1
ATOM 1014 N N . ILE A 1 126 ? 2.577 3.056 -9.078 1.00 98.19 126 ILE A N 1
ATOM 1015 C CA . ILE A 1 126 ? 3.886 3.314 -8.475 1.00 98.19 126 ILE A CA 1
ATOM 1016 C C . ILE A 1 126 ? 3.736 4.422 -7.429 1.00 98.19 126 ILE A C 1
ATOM 1018 O O . ILE A 1 126 ? 2.969 5.373 -7.606 1.00 98.19 126 ILE A O 1
ATOM 1022 N N . LEU A 1 127 ? 4.463 4.289 -6.325 1.00 97.88 127 LEU A N 1
ATOM 1023 C CA . LEU A 1 127 ? 4.603 5.289 -5.281 1.00 97.88 127 LEU A CA 1
ATOM 1024 C C . LEU A 1 127 ? 6.054 5.759 -5.219 1.00 97.88 127 LEU A C 1
ATOM 1026 O O . LEU A 1 127 ? 6.979 4.953 -5.237 1.00 97.88 127 LEU A O 1
ATOM 1030 N N . GLU A 1 128 ? 6.224 7.071 -5.104 1.00 96.81 128 GLU A N 1
ATOM 1031 C CA . GLU A 1 128 ? 7.511 7.697 -4.831 1.00 96.81 128 GLU A CA 1
ATOM 1032 C C . GLU A 1 128 ? 7.690 7.869 -3.320 1.00 96.81 128 GLU A C 1
ATOM 1034 O O . GLU A 1 128 ? 6.796 8.340 -2.605 1.00 96.81 128 GLU A O 1
ATOM 1039 N N . TYR A 1 129 ? 8.870 7.511 -2.838 1.00 95.88 129 TYR A N 1
ATOM 1040 C CA . TYR A 1 129 ? 9.280 7.647 -1.456 1.00 95.88 129 TYR A CA 1
ATOM 1041 C C . TYR A 1 129 ? 10.504 8.542 -1.359 1.00 95.88 129 TYR A C 1
ATOM 1043 O O . TYR A 1 129 ? 11.395 8.504 -2.203 1.00 95.88 129 TYR A O 1
ATOM 1051 N N . ARG A 1 130 ? 10.554 9.335 -0.288 1.00 92.56 130 ARG A N 1
ATOM 1052 C CA . ARG A 1 130 ? 11.681 10.213 0.016 1.00 92.56 130 ARG A CA 1
ATOM 1053 C C . ARG A 1 130 ? 12.097 10.062 1.467 1.00 92.56 130 ARG A C 1
ATOM 1055 O O . ARG A 1 130 ? 11.234 9.939 2.344 1.00 92.56 130 ARG A O 1
ATOM 1062 N N . TYR A 1 131 ? 13.397 10.124 1.708 1.00 88.94 131 TYR A N 1
ATOM 1063 C CA . TYR A 1 131 ? 13.963 10.327 3.036 1.00 88.94 131 TYR A CA 1
ATOM 1064 C C . TYR A 1 131 ? 15.158 11.279 2.966 1.00 88.94 131 TYR A C 1
ATOM 1066 O O . TYR A 1 131 ? 15.715 11.517 1.893 1.00 88.94 131 TYR A O 1
ATOM 1074 N N . LEU A 1 132 ? 15.476 11.884 4.109 1.00 86.31 132 LEU A N 1
ATOM 1075 C CA . LEU A 1 132 ? 16.642 12.745 4.261 1.00 86.31 132 LEU A CA 1
ATOM 1076 C C . LEU A 1 132 ? 17.833 11.885 4.667 1.00 86.31 132 LEU A C 1
ATOM 1078 O O . LEU A 1 132 ? 17.715 11.042 5.556 1.00 86.31 132 LEU A O 1
ATOM 1082 N N . GLU A 1 133 ? 18.959 12.111 4.015 1.00 84.38 133 GLU A N 1
ATOM 1083 C CA . GLU A 1 133 ? 20.244 11.563 4.416 1.00 84.38 133 GLU A CA 1
ATOM 1084 C C . GLU A 1 133 ? 20.881 12.478 5.468 1.00 84.38 133 GLU A C 1
ATOM 1086 O O . GLU A 1 133 ? 20.564 13.666 5.569 1.00 84.38 133 GLU A O 1
ATOM 1091 N N . SER A 1 134 ? 21.783 11.919 6.273 1.00 78.81 134 SER A N 1
ATOM 1092 C CA . SER A 1 134 ? 22.462 12.615 7.375 1.00 78.81 134 SER A CA 1
ATOM 1093 C C . SER A 1 134 ? 23.211 13.878 6.940 1.00 78.81 134 SER A C 1
ATOM 1095 O O . SER A 1 134 ? 23.401 14.784 7.744 1.00 78.81 134 SER A O 1
ATOM 1097 N N . GLU A 1 135 ? 23.592 13.960 5.667 1.00 81.81 135 GLU A N 1
ATOM 1098 C CA . GLU A 1 135 ? 24.332 15.081 5.079 1.00 81.81 135 GLU A CA 1
ATOM 1099 C C . GLU A 1 135 ? 23.412 16.165 4.482 1.00 81.81 135 GLU A C 1
ATOM 1101 O O . GLU A 1 135 ? 23.873 17.098 3.831 1.00 81.81 135 GLU A O 1
ATOM 1106 N N . GLY A 1 136 ? 22.092 16.059 4.689 1.00 79.19 136 GLY A N 1
ATOM 1107 C CA . GLY A 1 136 ? 21.097 17.020 4.197 1.00 79.19 136 GLY A CA 1
ATOM 1108 C C . GLY A 1 136 ? 20.608 16.763 2.768 1.00 79.19 136 GLY A C 1
ATOM 1109 O O . GLY A 1 136 ? 19.691 17.443 2.306 1.00 79.19 136 GLY A O 1
ATOM 1110 N N . GLY A 1 137 ? 21.166 15.762 2.080 1.00 84.50 137 GLY A N 1
ATOM 1111 C CA . GLY A 1 137 ? 20.638 15.253 0.814 1.00 84.50 137 GLY A CA 1
ATOM 1112 C C . GLY A 1 137 ? 19.262 14.599 0.983 1.00 84.50 137 GLY A C 1
ATOM 1113 O O . GLY A 1 137 ? 18.899 14.144 2.068 1.00 84.50 137 GLY A O 1
ATOM 1114 N N . SER A 1 138 ? 18.472 14.540 -0.092 1.00 88.44 138 SER A N 1
ATOM 1115 C CA . SER A 1 138 ? 17.241 13.743 -0.122 1.00 88.44 138 SER A CA 1
ATOM 1116 C C . SER A 1 138 ? 17.404 12.594 -1.100 1.00 88.44 138 SER A C 1
ATOM 1118 O O . SER A 1 138 ? 17.681 12.816 -2.278 1.00 88.44 138 SER A O 1
ATOM 1120 N N . LYS A 1 139 ? 17.182 11.373 -0.616 1.00 92.12 139 LYS A N 1
ATOM 1121 C CA . LYS A 1 139 ? 17.156 10.177 -1.448 1.00 92.12 139 LYS A CA 1
ATOM 1122 C C . LYS A 1 139 ? 15.724 9.859 -1.847 1.00 92.12 139 LYS A C 1
ATOM 1124 O O . LYS A 1 139 ? 14.818 9.851 -1.007 1.00 92.12 139 LYS A O 1
ATOM 1129 N N . VAL A 1 140 ? 15.537 9.614 -3.140 1.00 94.44 140 VAL A N 1
ATOM 1130 C CA . VAL A 1 140 ? 14.261 9.237 -3.748 1.00 94.44 140 VAL A CA 1
ATOM 1131 C C . VAL A 1 140 ? 14.357 7.791 -4.204 1.00 94.44 140 VAL A C 1
ATOM 1133 O O . VAL A 1 140 ? 15.375 7.381 -4.751 1.00 94.44 140 VAL A O 1
ATOM 1136 N N . TRP A 1 141 ? 13.300 7.027 -3.974 1.00 96.69 141 TRP A N 1
ATOM 1137 C CA . TRP A 1 141 ? 13.159 5.668 -4.482 1.00 96.69 141 TRP A CA 1
ATOM 1138 C C . TRP A 1 141 ? 11.688 5.375 -4.758 1.00 96.69 141 TRP A C 1
ATOM 1140 O O . TRP A 1 141 ? 10.797 6.099 -4.301 1.00 96.69 141 TRP A O 1
ATOM 1150 N N . TYR A 1 142 ? 11.428 4.319 -5.513 1.00 98.12 142 TYR A N 1
ATOM 1151 C CA . TYR A 1 142 ? 10.098 3.979 -5.991 1.00 98.12 142 TYR A CA 1
ATOM 1152 C C . TYR A 1 142 ? 9.749 2.548 -5.616 1.00 98.12 142 TYR A C 1
ATOM 1154 O O . TYR A 1 142 ? 10.608 1.687 -5.466 1.00 98.12 142 TYR A O 1
ATOM 1162 N N . ASP A 1 143 ? 8.463 2.282 -5.454 1.00 98.31 143 ASP A N 1
ATOM 1163 C CA . ASP A 1 143 ? 7.968 0.914 -5.407 1.00 98.31 143 ASP A CA 1
ATOM 1164 C C . ASP A 1 143 ? 6.530 0.882 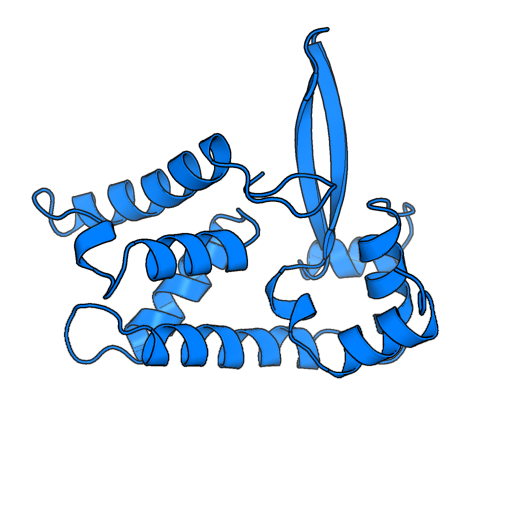-5.899 1.00 98.31 143 ASP A C 1
ATOM 1166 O O . ASP A 1 143 ? 5.830 1.897 -5.914 1.00 98.31 143 ASP A O 1
ATOM 1170 N N . ILE A 1 144 ? 6.053 -0.303 -6.240 1.00 98.31 144 ILE A N 1
ATOM 1171 C CA . ILE A 1 144 ? 4.652 -0.496 -6.568 1.00 98.31 144 ILE A CA 1
ATOM 1172 C C . ILE A 1 144 ? 3.760 -0.290 -5.341 1.00 98.31 144 ILE A C 1
ATOM 1174 O O . ILE A 1 144 ? 4.159 -0.484 -4.179 1.00 98.31 144 ILE A O 1
ATOM 1178 N N . HIS A 1 145 ? 2.507 0.073 -5.600 1.00 98.06 145 HIS A N 1
ATOM 1179 C CA . HIS A 1 145 ? 1.497 0.175 -4.562 1.00 98.06 145 HIS A CA 1
ATOM 1180 C C . HIS A 1 145 ? 1.348 -1.177 -3.838 1.00 98.06 145 HIS A C 1
ATOM 1182 O O . HIS A 1 145 ? 1.174 -2.198 -4.503 1.00 98.06 145 HIS A O 1
ATOM 1188 N N . PRO A 1 146 ? 1.352 -1.233 -2.492 1.00 97.56 146 PRO A N 1
ATOM 1189 C CA . PRO A 1 146 ? 1.346 -2.502 -1.752 1.00 97.56 146 PRO A CA 1
ATOM 1190 C C . PRO A 1 146 ? 0.188 -3.446 -2.091 1.00 97.56 146 PRO A C 1
ATOM 1192 O O . PRO A 1 146 ? 0.360 -4.660 -2.075 1.00 97.56 146 PRO A O 1
ATOM 1195 N N . LEU A 1 147 ? -0.980 -2.903 -2.448 1.00 97.50 147 LEU A N 1
ATOM 1196 C CA . LEU A 1 147 ? -2.114 -3.710 -2.909 1.00 97.50 147 LEU A CA 1
ATOM 1197 C C . LEU A 1 147 ? -1.776 -4.544 -4.159 1.00 97.50 147 LEU A C 1
ATOM 1199 O O . LEU A 1 147 ? -2.205 -5.693 -4.237 1.00 97.50 147 LEU A O 1
ATOM 1203 N N . ILE A 1 148 ? -0.961 -4.020 -5.079 1.00 98.31 148 ILE A N 1
ATOM 1204 C CA . ILE A 1 148 ? -0.568 -4.705 -6.321 1.00 98.31 148 ILE A CA 1
ATOM 1205 C C . ILE A 1 148 ? 0.239 -5.977 -6.033 1.00 98.31 148 ILE A C 1
ATOM 1207 O O . ILE A 1 148 ? 0.061 -6.974 -6.725 1.00 98.31 148 ILE A O 1
ATOM 1211 N N . LYS A 1 149 ? 1.041 -5.995 -4.958 1.00 96.88 149 LYS A N 1
ATOM 1212 C CA . LYS A 1 149 ? 1.868 -7.154 -4.565 1.00 96.88 149 LYS A CA 1
ATOM 1213 C C . LYS A 1 149 ? 1.060 -8.433 -4.319 1.00 96.88 149 LYS A C 1
ATOM 1215 O O . LYS A 1 149 ? 1.588 -9.534 -4.420 1.00 96.88 149 LYS A O 1
ATOM 1220 N N . GLY A 1 150 ? -0.219 -8.288 -3.967 1.00 96.12 150 GLY A N 1
ATOM 1221 C CA . GLY A 1 150 ? -1.130 -9.410 -3.743 1.00 96.12 150 GLY A CA 1
ATOM 1222 C C . GLY A 1 150 ? -1.956 -9.808 -4.967 1.00 96.12 150 GLY A C 1
ATOM 1223 O O . GLY A 1 150 ? -2.936 -10.531 -4.800 1.00 96.12 150 GLY A O 1
ATOM 1224 N N . ILE A 1 151 ? -1.645 -9.291 -6.159 1.00 98.00 151 ILE A N 1
ATOM 1225 C CA . ILE A 1 151 ? -2.321 -9.647 -7.410 1.00 98.00 151 ILE A CA 1
ATOM 1226 C C . ILE A 1 151 ? -1.520 -10.755 -8.100 1.00 98.00 151 ILE A C 1
ATOM 1228 O O . ILE A 1 151 ? -0.345 -10.565 -8.399 1.00 98.00 151 ILE A O 1
ATOM 1232 N N . THR A 1 152 ? -2.168 -11.879 -8.414 1.00 97.38 152 THR A N 1
ATOM 1233 C CA . THR A 1 152 ? -1.521 -13.047 -9.040 1.00 97.38 152 THR A CA 1
ATOM 1234 C C . THR A 1 152 ? -0.785 -12.691 -10.330 1.00 97.38 152 THR A C 1
ATOM 1236 O O . THR A 1 152 ? 0.368 -13.051 -10.482 1.00 97.38 152 THR A O 1
ATOM 1239 N N . THR A 1 153 ? -1.381 -11.877 -11.206 1.00 97.94 153 THR A N 1
ATOM 1240 C CA . THR A 1 153 ? -0.732 -11.445 -12.458 1.00 97.94 153 THR A CA 1
ATOM 1241 C C . THR A 1 153 ? 0.584 -10.696 -12.223 1.00 97.94 153 THR A C 1
ATOM 1243 O O . THR A 1 153 ? 1.520 -10.853 -13.001 1.00 97.94 153 THR A O 1
ATOM 1246 N N . PHE A 1 154 ? 0.685 -9.912 -11.143 1.00 98.44 154 PHE A N 1
ATOM 1247 C CA . PHE A 1 154 ? 1.951 -9.292 -10.752 1.00 98.44 154 PHE A CA 1
ATOM 1248 C C . PHE A 1 154 ? 2.945 -10.334 -10.231 1.00 98.44 154 PHE A C 1
ATOM 1250 O O . PHE A 1 154 ? 4.102 -10.311 -10.633 1.00 98.44 154 PHE A O 1
ATOM 1257 N N . GLN A 1 155 ? 2.500 -11.243 -9.359 1.00 98.19 155 GLN A N 1
ATOM 1258 C CA . GLN A 1 155 ? 3.351 -12.293 -8.790 1.00 98.19 155 GLN A CA 1
ATOM 1259 C C . GLN A 1 155 ? 3.937 -13.191 -9.886 1.00 98.19 155 GLN A C 1
ATOM 1261 O O . GLN A 1 155 ? 5.135 -13.452 -9.881 1.00 98.19 155 GLN A O 1
ATOM 1266 N N . ASP A 1 156 ? 3.123 -13.581 -10.866 1.00 98.00 156 ASP A N 1
ATOM 1267 C CA . ASP A 1 156 ? 3.553 -14.368 -12.020 1.00 98.00 156 ASP A CA 1
ATOM 1268 C C . ASP A 1 156 ? 4.593 -13.608 -12.856 1.00 98.00 156 ASP A C 1
ATOM 1270 O O . ASP A 1 156 ? 5.641 -14.157 -13.192 1.00 98.00 156 ASP A O 1
ATOM 1274 N N . ALA A 1 157 ? 4.337 -12.327 -13.156 1.00 98.12 157 ALA A N 1
ATOM 1275 C CA . ALA A 1 157 ? 5.269 -11.489 -13.909 1.00 98.12 157 ALA A CA 1
ATOM 1276 C C . ALA A 1 157 ? 6.600 -11.288 -13.167 1.00 98.12 157 ALA A C 1
ATOM 1278 O O . ALA A 1 157 ? 7.660 -11.337 -13.789 1.00 98.12 157 ALA A O 1
ATOM 1279 N N . TYR A 1 158 ? 6.549 -11.089 -11.847 1.00 98.25 158 TYR A N 1
ATOM 1280 C CA . TYR A 1 158 ? 7.733 -10.936 -11.007 1.00 98.25 158 TYR A CA 1
ATOM 1281 C C . TYR A 1 158 ? 8.552 -12.227 -10.957 1.00 98.25 158 TYR A C 1
ATOM 1283 O O . TYR A 1 158 ? 9.729 -12.198 -11.292 1.00 98.25 158 TYR A O 1
ATOM 1291 N N . ASN A 1 159 ? 7.924 -13.365 -10.655 1.00 97.75 159 ASN A N 1
ATOM 1292 C CA . ASN A 1 159 ? 8.602 -14.662 -10.579 1.00 97.75 159 ASN A CA 1
ATOM 1293 C C . ASN A 1 159 ? 9.179 -15.105 -11.933 1.00 97.75 159 ASN A C 1
ATOM 1295 O O . ASN A 1 159 ? 10.203 -15.779 -11.980 1.00 97.75 159 ASN A O 1
ATOM 1299 N N . GLN A 1 160 ? 8.542 -14.726 -13.046 1.00 97.31 160 GLN A N 1
ATOM 1300 C CA . GLN A 1 160 ? 9.068 -15.002 -14.383 1.00 97.31 160 GLN A CA 1
ATOM 1301 C C . GLN A 1 160 ? 10.354 -14.213 -14.682 1.00 97.31 160 GLN A C 1
ATOM 1303 O O . GLN A 1 160 ? 11.225 -14.719 -15.388 1.00 97.31 160 GLN A O 1
ATOM 1308 N N . LEU A 1 161 ? 10.455 -12.970 -14.203 1.00 97.25 161 LEU A N 1
ATOM 1309 C CA . LEU A 1 161 ? 11.611 -12.098 -14.440 1.00 97.25 161 LEU A CA 1
ATOM 1310 C C . LEU A 1 161 ? 12.729 -12.309 -13.411 1.00 97.25 161 LEU A C 1
ATOM 1312 O O . LEU A 1 161 ? 13.903 -12.195 -13.758 1.00 97.25 161 LEU A O 1
ATOM 1316 N N . TYR A 1 162 ? 12.359 -12.629 -12.172 1.00 96.50 162 TYR A N 1
ATOM 1317 C CA . TYR A 1 162 ? 13.236 -12.704 -11.007 1.00 96.50 162 TYR A CA 1
ATOM 1318 C C . TYR A 1 162 ? 12.989 -14.001 -10.210 1.00 96.50 162 TYR A C 1
ATOM 1320 O O . TYR A 1 162 ? 12.513 -13.946 -9.077 1.00 96.50 162 TYR A O 1
ATOM 1328 N N . PRO A 1 163 ? 13.275 -15.184 -10.784 1.00 89.94 163 PRO A N 1
ATOM 1329 C CA . PRO A 1 163 ? 12.951 -16.474 -10.164 1.00 89.94 163 PRO A CA 1
ATOM 1330 C C . PRO A 1 163 ? 13.749 -16.780 -8.884 1.00 89.94 163 PRO A C 1
ATOM 1332 O O . PRO A 1 163 ? 13.297 -17.587 -8.077 1.00 89.94 163 PRO A O 1
ATOM 1335 N N . ASP A 1 164 ? 14.907 -16.136 -8.701 1.00 89.50 164 ASP A N 1
ATOM 1336 C CA . ASP A 1 164 ? 15.840 -16.368 -7.586 1.00 89.50 164 ASP A CA 1
ATOM 1337 C C . ASP A 1 164 ? 15.812 -15.246 -6.522 1.00 89.50 164 ASP A C 1
ATOM 1339 O O . ASP A 1 164 ? 16.722 -15.153 -5.696 1.00 89.50 164 ASP A O 1
ATOM 1343 N N . SER A 1 165 ? 14.825 -14.342 -6.587 1.00 77.81 165 SER A N 1
ATOM 1344 C CA . SER A 1 165 ? 14.684 -13.179 -5.687 1.00 77.81 165 SER A CA 1
ATOM 1345 C C . SER A 1 165 ? 13.739 -13.400 -4.512 1.00 77.81 165 SER A C 1
ATOM 1347 O O . SER A 1 165 ? 12.833 -14.254 -4.607 1.00 77.81 165 SER A O 1
#